Protein AF-A0A5R2MY35-F1 (afdb_monomer_lite)

Radius of gyration: 21.44 Å; chains: 1; bounding box: 40×35×58 Å

Structure (mmCIF, N/CA/C/O backbone):
data_AF-A0A5R2MY35-F1
#
_entry.id   AF-A0A5R2MY35-F1
#
loop_
_atom_site.group_PDB
_atom_site.id
_atom_site.type_symbol
_atom_site.label_atom_id
_atom_site.label_alt_id
_atom_site.label_comp_id
_atom_site.label_asym_id
_atom_site.label_entity_id
_atom_site.label_seq_id
_atom_site.pdbx_PDB_ins_code
_atom_site.Cartn_x
_atom_site.Cartn_y
_atom_site.Cartn_z
_atom_site.occupancy
_atom_site.B_iso_or_equiv
_atom_site.auth_seq_id
_atom_site.auth_comp_id
_atom_site.auth_asym_id
_atom_site.auth_atom_id
_atom_site.pdbx_PDB_model_num
ATOM 1 N N . GLY A 1 1 ? -11.111 -15.091 -12.722 1.00 49.72 1 GLY A N 1
ATOM 2 C CA . GLY A 1 1 ? -10.184 -13.955 -12.588 1.00 49.72 1 GLY A CA 1
ATOM 3 C C . GLY A 1 1 ? -9.238 -13.992 -13.760 1.00 49.72 1 GLY A C 1
ATOM 4 O O . GLY A 1 1 ? -8.832 -15.084 -14.135 1.00 49.72 1 GLY A O 1
ATOM 5 N N . VAL A 1 2 ? -8.955 -12.852 -14.388 1.00 60.09 2 VAL A N 1
ATOM 6 C CA . VAL A 1 2 ? -7.905 -12.784 -15.415 1.00 60.09 2 VAL A CA 1
ATOM 7 C C . VAL A 1 2 ? -6.575 -13.160 -14.745 1.00 60.09 2 VAL A C 1
ATOM 9 O O . VAL A 1 2 ? -6.323 -12.655 -13.651 1.00 60.09 2 VAL A O 1
ATOM 12 N N . PRO A 1 3 ? -5.756 -14.049 -15.334 1.00 77.25 3 PRO A N 1
ATOM 13 C CA . PRO A 1 3 ? -4.467 -14.426 -14.762 1.00 77.25 3 PRO A CA 1
ATOM 14 C C . PRO A 1 3 ? -3.589 -13.197 -14.496 1.00 77.25 3 PRO A C 1
ATOM 16 O O . PRO A 1 3 ? -3.402 -12.363 -15.378 1.00 77.25 3 PRO A O 1
ATOM 19 N N . GLU A 1 4 ? -3.019 -13.086 -13.300 1.00 71.88 4 GLU A N 1
ATOM 20 C CA . GLU A 1 4 ? -2.189 -11.938 -12.890 1.00 71.88 4 GLU A CA 1
ATOM 21 C C . GLU A 1 4 ? -0.956 -11.773 -13.791 1.00 71.88 4 GLU A C 1
ATOM 23 O O . GLU A 1 4 ? -0.566 -10.661 -14.148 1.00 71.88 4 GLU A O 1
ATOM 28 N N . LEU A 1 5 ? -0.418 -12.901 -14.267 1.00 73.62 5 LEU A N 1
ATOM 29 C CA . LEU A 1 5 ? 0.660 -12.951 -15.251 1.00 73.62 5 LEU A CA 1
ATOM 30 C C . LEU A 1 5 ? 0.293 -12.237 -16.558 1.00 73.62 5 LEU A C 1
ATOM 32 O O . LEU A 1 5 ? 1.146 -11.571 -17.134 1.00 73.62 5 LEU A O 1
ATOM 36 N N . LEU A 1 6 ? -0.967 -12.315 -17.005 1.00 79.69 6 LEU A N 1
ATOM 37 C CA . LEU A 1 6 ? -1.426 -11.619 -18.212 1.00 79.69 6 LEU A CA 1
ATOM 38 C C . LEU A 1 6 ? -1.443 -10.100 -18.024 1.00 79.69 6 LEU A C 1
ATOM 40 O O . LEU A 1 6 ? -1.147 -9.375 -18.968 1.00 79.69 6 LEU A O 1
ATOM 44 N N . ILE A 1 7 ? -1.750 -9.615 -16.818 1.00 80.94 7 ILE A N 1
ATOM 45 C CA . ILE A 1 7 ? -1.751 -8.178 -16.506 1.00 80.94 7 ILE A CA 1
ATOM 46 C C . ILE A 1 7 ? -0.317 -7.639 -16.490 1.00 80.94 7 ILE A C 1
ATOM 48 O O . ILE A 1 7 ? -0.059 -6.598 -17.096 1.00 80.94 7 ILE A O 1
ATOM 52 N N . ILE A 1 8 ? 0.622 -8.368 -15.871 1.00 81.44 8 ILE A N 1
ATOM 53 C CA . ILE A 1 8 ? 2.058 -8.031 -15.913 1.00 81.44 8 ILE A CA 1
ATOM 54 C C . ILE A 1 8 ? 2.536 -7.988 -17.363 1.00 81.44 8 ILE A C 1
ATOM 56 O O . ILE A 1 8 ? 3.191 -7.029 -17.764 1.00 81.44 8 ILE A O 1
ATOM 60 N N . TYR A 1 9 ? 2.176 -9.000 -18.155 1.00 80.25 9 TYR A N 1
ATOM 61 C CA . TYR A 1 9 ? 2.589 -9.108 -19.551 1.00 80.25 9 TYR A CA 1
ATOM 62 C C . TYR A 1 9 ? 2.037 -7.957 -20.396 1.00 80.25 9 TYR A C 1
ATOM 64 O O . TYR A 1 9 ? 2.786 -7.316 -21.127 1.00 80.25 9 TYR A O 1
ATOM 72 N N . LEU A 1 10 ? 0.745 -7.642 -20.260 1.00 85.06 10 LEU A N 1
ATOM 73 C CA . LEU A 1 10 ? 0.109 -6.542 -20.985 1.00 85.06 10 LEU A CA 1
ATOM 74 C C . LEU A 1 10 ? 0.722 -5.190 -20.633 1.00 85.06 10 LEU A C 1
ATOM 76 O O . LEU A 1 10 ? 1.016 -4.418 -21.546 1.00 85.06 10 LEU A O 1
ATOM 80 N N . LEU A 1 11 ? 0.928 -4.911 -19.342 1.00 82.81 11 LEU A N 1
ATOM 81 C CA . LEU A 1 11 ? 1.558 -3.667 -18.906 1.00 82.81 11 LEU A CA 1
ATOM 82 C C . LEU A 1 11 ? 2.991 -3.568 -19.420 1.00 82.81 11 LEU A C 1
ATOM 84 O O . LEU A 1 11 ? 3.338 -2.543 -19.994 1.00 82.81 11 LEU A O 1
ATOM 88 N N . PHE A 1 12 ? 3.786 -4.631 -19.278 1.00 81.25 12 PHE A N 1
ATOM 89 C CA . PHE A 1 12 ? 5.179 -4.652 -19.713 1.00 81.25 12 PHE A CA 1
ATOM 90 C C . PHE A 1 12 ? 5.319 -4.465 -21.228 1.00 81.25 12 PHE A C 1
ATOM 92 O O . PHE A 1 12 ? 6.006 -3.549 -21.674 1.00 81.25 12 PHE A O 1
ATOM 99 N N . PHE A 1 13 ? 4.643 -5.286 -22.035 1.00 82.75 13 PHE A N 1
ATOM 100 C CA . PHE A 1 13 ? 4.776 -5.217 -23.492 1.00 82.75 13 PHE A CA 1
ATOM 101 C C . PHE A 1 13 ? 4.165 -3.937 -24.074 1.00 82.75 13 PHE A C 1
ATOM 103 O O . PHE A 1 13 ? 4.780 -3.326 -24.947 1.00 82.75 13 PHE A O 1
ATOM 110 N N . SER A 1 14 ? 3.022 -3.470 -23.552 1.00 85.69 14 SER A N 1
ATOM 111 C CA . SER A 1 14 ? 2.413 -2.216 -24.027 1.00 85.69 14 SER A CA 1
ATOM 112 C C . SER A 1 14 ? 3.262 -0.995 -23.679 1.00 85.69 14 SER A C 1
ATOM 114 O O . SER A 1 14 ? 3.392 -0.080 -24.494 1.00 85.69 14 SER A O 1
ATOM 116 N N . SER A 1 15 ? 3.851 -0.953 -22.479 1.00 83.00 15 SER A N 1
ATOM 117 C CA . SER A 1 15 ? 4.643 0.199 -22.046 1.00 83.00 15 SER A CA 1
ATOM 118 C C . SER A 1 15 ? 6.008 0.245 -22.735 1.00 83.00 15 SER A C 1
ATOM 120 O O . SER A 1 15 ? 6.443 1.321 -23.141 1.00 83.00 15 SER A O 1
ATOM 122 N N . VAL A 1 16 ? 6.661 -0.911 -22.922 1.00 82.19 16 VAL A N 1
ATOM 123 C CA . VAL A 1 16 ? 7.920 -1.028 -23.678 1.00 82.19 16 VAL A CA 1
ATOM 124 C C . VAL A 1 16 ? 7.720 -0.578 -25.120 1.00 82.19 16 VAL A C 1
ATOM 126 O O . VAL A 1 16 ? 8.489 0.251 -25.596 1.00 82.19 16 VAL A O 1
ATOM 129 N N . GLU A 1 17 ? 6.661 -1.020 -25.801 1.00 83.62 17 GLU A N 1
ATOM 130 C CA . GLU A 1 17 ? 6.405 -0.591 -27.179 1.00 83.62 17 GLU A CA 1
ATOM 131 C C . GLU A 1 17 ? 6.116 0.918 -27.279 1.00 83.62 17 GLU A C 1
ATOM 133 O O . GLU A 1 17 ? 6.631 1.597 -28.172 1.00 83.62 17 GLU A O 1
ATOM 138 N N . PHE A 1 18 ? 5.331 1.465 -26.345 1.00 84.19 18 PHE A N 1
ATOM 139 C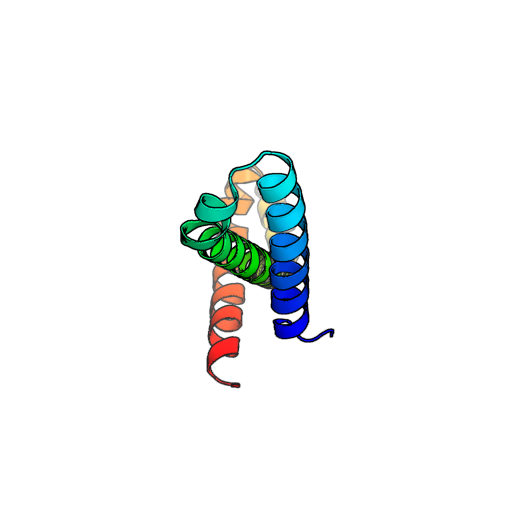 CA . PHE A 1 18 ? 5.027 2.894 -26.301 1.00 84.19 18 PHE A CA 1
ATOM 140 C C . PHE A 1 18 ? 6.282 3.744 -26.074 1.00 84.19 18 PHE A C 1
ATOM 142 O O . PHE A 1 18 ? 6.534 4.692 -26.820 1.00 84.19 18 PHE A O 1
ATOM 149 N N . VAL A 1 19 ? 7.097 3.398 -25.075 1.00 80.88 19 VAL A N 1
ATOM 150 C CA . VAL A 1 19 ? 8.301 4.169 -24.753 1.00 80.88 19 VAL A CA 1
ATOM 151 C C . VAL A 1 19 ? 9.370 4.006 -25.811 1.00 80.88 19 VAL A C 1
ATOM 153 O O . VAL A 1 19 ? 9.976 5.011 -26.168 1.00 80.88 19 VAL A O 1
ATOM 156 N N . THR A 1 20 ? 9.547 2.820 -26.393 1.00 80.94 20 THR A N 1
ATOM 157 C CA . THR A 1 20 ? 10.450 2.658 -27.534 1.00 80.94 20 THR A CA 1
ATOM 158 C C . THR A 1 20 ? 10.027 3.566 -28.684 1.00 80.94 20 THR A C 1
ATOM 160 O O . THR A 1 20 ? 10.868 4.314 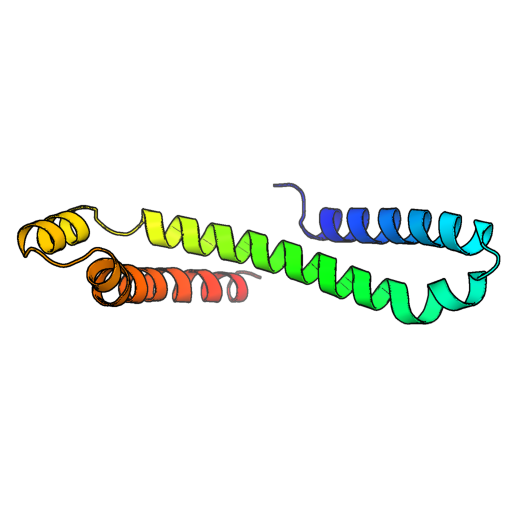-29.164 1.00 80.94 20 THR A O 1
ATOM 163 N N . LYS A 1 21 ? 8.736 3.624 -29.055 1.00 84.06 21 LYS A N 1
ATOM 164 C CA . LYS A 1 21 ? 8.244 4.535 -30.113 1.00 84.06 21 LYS A CA 1
ATOM 165 C C . LYS A 1 21 ? 8.522 6.008 -29.810 1.00 84.06 21 LYS A C 1
ATOM 167 O O . LYS A 1 21 ? 8.970 6.742 -30.691 1.00 84.06 21 LYS A O 1
ATOM 172 N N . VAL A 1 22 ? 8.275 6.439 -28.574 1.00 83.62 22 VAL A N 1
ATOM 173 C CA . VAL A 1 22 ? 8.527 7.820 -28.135 1.00 83.62 22 VAL A CA 1
ATOM 174 C C . VAL A 1 22 ? 10.026 8.123 -28.166 1.00 83.62 22 VAL A C 1
ATOM 176 O O . VAL A 1 22 ? 10.456 9.092 -28.782 1.00 83.62 22 VAL A O 1
ATOM 179 N N . VAL A 1 23 ? 10.848 7.271 -27.562 1.00 81.06 23 VAL A N 1
ATOM 180 C CA . VAL A 1 23 ? 12.297 7.465 -27.440 1.00 81.06 23 VAL A CA 1
ATOM 181 C C . VAL A 1 23 ? 12.994 7.409 -28.802 1.00 81.06 23 VAL A C 1
ATOM 183 O O . VAL A 1 23 ? 13.896 8.209 -29.055 1.00 81.06 23 VAL A O 1
ATOM 186 N N . THR A 1 24 ? 12.552 6.534 -29.712 1.00 79.62 24 THR A N 1
ATOM 187 C CA . THR A 1 24 ? 13.043 6.515 -31.097 1.00 79.62 24 THR A CA 1
ATOM 188 C C . THR A 1 24 ? 12.624 7.762 -31.866 1.00 79.62 24 THR A C 1
ATOM 190 O O . THR A 1 24 ? 13.427 8.280 -32.636 1.00 79.62 24 THR A O 1
ATOM 193 N N . ALA A 1 25 ? 11.419 8.295 -31.626 1.00 83.88 25 ALA A N 1
ATOM 194 C CA . ALA A 1 25 ? 10.979 9.551 -32.237 1.00 83.88 25 ALA A CA 1
ATOM 195 C C . ALA A 1 25 ? 11.818 10.760 -31.776 1.00 83.88 25 ALA A C 1
ATOM 197 O O . ALA A 1 25 ? 12.008 11.698 -32.545 1.00 83.88 25 ALA A O 1
ATOM 198 N N . PHE A 1 26 ? 12.369 10.715 -30.559 1.00 82.69 26 PHE A N 1
ATOM 199 C CA . PHE A 1 26 ? 13.286 11.730 -30.024 1.00 82.69 26 PHE A CA 1
ATOM 200 C C . PHE A 1 26 ? 14.780 11.425 -30.261 1.00 82.69 26 PHE A C 1
ATOM 202 O O . PHE A 1 26 ? 15.628 12.196 -29.823 1.00 82.69 26 PHE A O 1
ATOM 209 N N . GLY A 1 27 ? 15.127 10.334 -30.957 1.00 79.94 27 GLY A N 1
ATOM 210 C CA . GLY A 1 27 ? 16.513 10.004 -31.325 1.00 79.94 27 GLY A CA 1
ATOM 211 C C . GLY A 1 27 ? 17.371 9.354 -30.227 1.00 79.94 27 GLY A C 1
ATOM 212 O O . GLY A 1 27 ? 18.576 9.210 -30.408 1.00 79.94 27 GLY A O 1
ATOM 213 N N . TYR A 1 28 ? 16.781 8.917 -29.109 1.00 71.44 28 TYR A N 1
ATOM 214 C CA . TYR A 1 28 ? 17.498 8.366 -27.943 1.00 71.44 28 TYR A CA 1
ATOM 215 C C . TYR A 1 28 ? 17.375 6.836 -27.807 1.00 71.44 28 TYR A C 1
ATOM 217 O O . TYR A 1 28 ? 17.349 6.306 -26.695 1.00 71.44 28 TYR A O 1
ATOM 225 N N . ALA A 1 29 ? 17.306 6.106 -28.926 1.00 66.62 29 ALA A N 1
ATOM 226 C CA . ALA A 1 29 ? 16.998 4.668 -28.973 1.00 66.62 29 ALA A CA 1
ATOM 227 C C . ALA A 1 29 ? 17.817 3.794 -27.993 1.00 66.62 29 ALA A C 1
ATOM 229 O O . ALA A 1 29 ? 17.264 2.889 -27.379 1.00 66.62 29 ALA A O 1
ATOM 230 N N . GLY A 1 30 ? 19.101 4.103 -27.774 1.00 64.62 30 GLY A N 1
ATOM 231 C CA . GLY A 1 30 ? 19.978 3.323 -26.886 1.00 64.62 30 GLY A CA 1
ATOM 232 C C . GLY A 1 30 ? 19.707 3.466 -25.380 1.00 64.62 30 GLY A C 1
ATOM 233 O O . GLY A 1 30 ? 20.194 2.656 -24.597 1.00 64.62 30 GLY A O 1
ATOM 234 N N . VAL A 1 31 ? 18.937 4.471 -24.944 1.00 64.75 31 VAL A N 1
ATOM 235 C CA . VAL A 1 31 ? 18.635 4.704 -23.514 1.00 64.75 31 VAL A CA 1
ATOM 236 C C . VAL A 1 31 ? 17.413 3.899 -23.050 1.00 64.75 31 VAL A C 1
ATOM 238 O O . VAL A 1 31 ? 17.299 3.573 -21.869 1.00 64.75 31 VAL A O 1
ATOM 241 N N . ALA A 1 32 ? 16.514 3.530 -23.969 1.00 66.00 32 ALA A N 1
ATOM 242 C CA . ALA A 1 32 ? 15.312 2.763 -23.637 1.00 66.00 32 ALA A CA 1
ATOM 243 C C . ALA A 1 32 ? 15.620 1.326 -23.175 1.00 66.00 32 ALA A C 1
ATOM 245 O O . ALA A 1 32 ? 14.865 0.768 -22.384 1.00 66.00 32 ALA A O 1
ATOM 246 N N . GLU A 1 33 ? 16.726 0.726 -23.623 1.00 65.69 33 GLU A N 1
ATOM 247 C CA . GLU A 1 33 ? 16.976 -0.708 -23.418 1.00 65.69 33 GLU A CA 1
ATOM 248 C C . GLU A 1 33 ? 17.555 -1.069 -22.041 1.00 65.69 33 GLU A C 1
ATOM 250 O O . GLU A 1 33 ? 17.332 -2.178 -21.561 1.00 65.69 33 GLU A O 1
ATOM 255 N N . SER A 1 34 ? 18.270 -0.163 -21.365 1.00 67.75 34 SER A N 1
ATOM 256 C CA . SER A 1 34 ? 19.080 -0.537 -20.191 1.00 67.75 34 SER A CA 1
ATOM 257 C C . SER A 1 34 ? 18.386 -0.368 -18.833 1.00 67.75 34 SER A C 1
ATOM 259 O O . SER A 1 34 ? 18.665 -1.136 -17.915 1.00 67.75 34 SER A O 1
ATOM 261 N N . GLY A 1 35 ? 17.474 0.602 -18.678 1.00 72.19 35 GLY A N 1
ATOM 262 C CA . GLY A 1 35 ? 16.841 0.907 -17.380 1.00 72.19 35 GLY A CA 1
ATOM 263 C C . GLY A 1 35 ? 15.312 0.852 -17.358 1.00 72.19 35 GLY A C 1
ATOM 264 O O . GLY A 1 35 ? 14.713 0.597 -16.313 1.00 72.19 35 GLY A O 1
ATOM 265 N N . TYR A 1 36 ? 14.661 1.060 -18.504 1.00 77.81 36 TYR A N 1
ATOM 266 C CA . TYR A 1 36 ? 13.208 1.222 -18.562 1.00 77.81 36 TYR A CA 1
ATOM 267 C C . TYR A 1 36 ? 12.451 -0.070 -18.223 1.00 77.81 36 TYR A C 1
ATOM 269 O O . TYR A 1 36 ? 11.503 -0.047 -17.436 1.00 7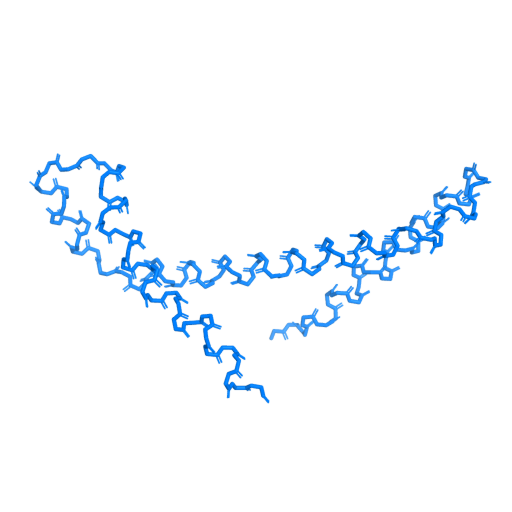7.81 36 TYR A O 1
ATOM 277 N N . ALA A 1 37 ? 12.914 -1.209 -18.749 1.00 77.12 37 ALA A N 1
ATOM 278 C CA . ALA A 1 37 ? 12.305 -2.514 -18.495 1.00 77.12 37 ALA A CA 1
ATOM 279 C C . ALA A 1 37 ? 12.284 -2.868 -16.997 1.00 77.12 37 ALA A C 1
ATOM 281 O O . ALA A 1 37 ? 11.280 -3.370 -16.494 1.00 77.12 37 ALA A O 1
ATOM 282 N N . PHE A 1 38 ? 13.359 -2.550 -16.267 1.00 80.94 38 PHE A N 1
ATOM 283 C CA . PHE A 1 38 ? 13.445 -2.786 -14.825 1.00 80.94 38 PHE A CA 1
ATOM 284 C C . PHE A 1 38 ? 12.442 -1.928 -14.044 1.00 80.94 38 PHE A C 1
ATOM 286 O O . PHE A 1 38 ? 11.711 -2.446 -13.202 1.00 80.94 38 PHE A O 1
ATOM 293 N N . VAL A 1 39 ? 12.352 -0.630 -14.352 1.00 82.12 39 VAL A N 1
ATOM 294 C CA . VAL A 1 39 ? 11.421 0.287 -13.673 1.00 82.12 39 VAL A CA 1
ATOM 295 C C . VAL A 1 39 ? 9.968 -0.131 -13.903 1.00 82.12 39 VAL A C 1
ATOM 297 O O . VAL A 1 39 ? 9.183 -0.171 -12.957 1.00 82.12 39 VAL A O 1
ATOM 300 N N . ILE A 1 40 ? 9.611 -0.506 -15.133 1.00 82.25 40 ILE A N 1
ATOM 301 C CA . ILE A 1 40 ? 8.269 -1.006 -15.451 1.00 82.25 40 ILE A CA 1
ATOM 302 C C . ILE A 1 40 ? 7.967 -2.313 -14.729 1.00 82.25 40 ILE A C 1
ATOM 304 O O . ILE A 1 40 ? 6.875 -2.452 -14.183 1.00 82.25 40 ILE A O 1
ATOM 308 N N . ALA A 1 41 ? 8.918 -3.247 -14.680 1.00 79.81 41 ALA A N 1
ATOM 309 C CA . ALA A 1 41 ? 8.738 -4.494 -13.946 1.00 79.81 41 ALA A CA 1
ATOM 310 C C . ALA A 1 41 ? 8.475 -4.231 -12.453 1.00 79.81 41 ALA A C 1
ATOM 312 O O . ALA A 1 41 ? 7.527 -4.779 -11.892 1.00 79.81 41 ALA A O 1
ATOM 313 N N . VAL A 1 42 ? 9.246 -3.336 -11.827 1.00 86.31 42 VAL A N 1
ATOM 314 C CA . VAL A 1 42 ? 9.052 -2.943 -10.421 1.00 86.31 42 VAL A CA 1
ATOM 315 C C . VAL A 1 42 ? 7.679 -2.302 -10.203 1.00 86.31 42 VAL A C 1
ATOM 317 O O . VAL A 1 42 ? 6.984 -2.660 -9.253 1.00 86.31 42 VAL A O 1
ATOM 320 N N . ILE A 1 43 ? 7.252 -1.395 -11.086 1.00 84.69 43 ILE A N 1
ATOM 321 C CA . ILE A 1 43 ? 5.942 -0.736 -10.985 1.00 84.69 43 ILE A CA 1
ATOM 322 C C . ILE A 1 43 ? 4.801 -1.742 -11.174 1.00 84.69 43 ILE A C 1
ATOM 324 O O . ILE A 1 43 ? 3.854 -1.732 -10.391 1.00 84.69 43 ILE A O 1
ATOM 328 N N . ALA A 1 44 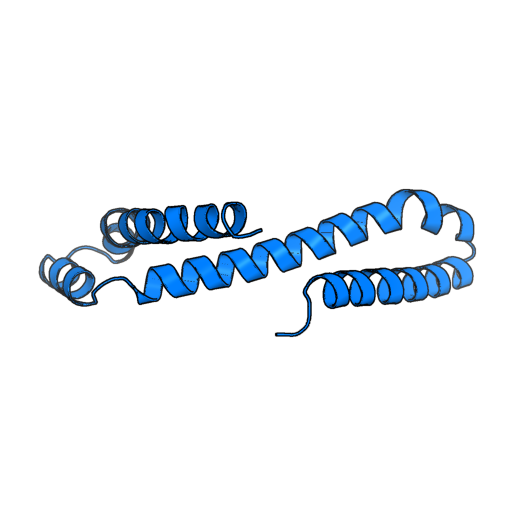? 4.886 -2.621 -12.174 1.00 82.19 44 ALA A N 1
ATOM 329 C CA . ALA A 1 44 ? 3.856 -3.618 -12.458 1.00 82.19 44 ALA A CA 1
ATOM 330 C C . ALA A 1 44 ? 3.683 -4.595 -11.286 1.00 82.19 44 ALA A C 1
ATOM 332 O O . ALA A 1 44 ? 2.563 -4.817 -10.823 1.00 82.19 44 ALA A O 1
ATOM 333 N N . ILE A 1 45 ? 4.792 -5.118 -10.755 1.00 81.31 45 ILE A N 1
ATOM 334 C CA . ILE A 1 45 ? 4.783 -6.010 -9.589 1.00 81.31 45 ILE A CA 1
ATOM 335 C C . ILE A 1 45 ? 4.256 -5.269 -8.354 1.00 81.31 45 ILE A C 1
ATOM 337 O O . ILE A 1 45 ? 3.391 -5.787 -7.648 1.00 81.31 45 ILE A O 1
ATOM 341 N N . GLY A 1 46 ? 4.724 -4.041 -8.110 1.00 85.75 46 GLY A N 1
ATOM 342 C CA . GLY A 1 46 ? 4.279 -3.224 -6.982 1.00 85.75 46 GLY A CA 1
ATOM 343 C C . GLY A 1 46 ? 2.782 -2.914 -7.025 1.00 85.75 46 GLY A C 1
ATOM 344 O O . GLY A 1 46 ? 2.102 -3.027 -6.006 1.00 85.75 46 GLY A O 1
ATOM 345 N N . ALA A 1 47 ? 2.244 -2.588 -8.201 1.00 82.88 47 ALA A N 1
ATOM 346 C CA . ALA A 1 47 ? 0.823 -2.308 -8.386 1.00 82.88 47 ALA A CA 1
ATOM 347 C C . ALA A 1 47 ? -0.048 -3.542 -8.112 1.00 82.88 47 ALA A C 1
ATOM 349 O O . ALA A 1 47 ? -1.054 -3.439 -7.411 1.00 82.88 47 ALA A O 1
ATOM 350 N N . ILE A 1 48 ? 0.355 -4.713 -8.607 1.00 79.81 48 ILE A N 1
ATOM 351 C CA . ILE A 1 48 ? -0.388 -5.965 -8.403 1.00 79.81 48 ILE A CA 1
ATOM 352 C C . ILE A 1 48 ? -0.310 -6.406 -6.946 1.00 79.81 48 ILE A C 1
ATOM 354 O O . ILE A 1 48 ? -1.340 -6.677 -6.329 1.00 79.81 48 ILE A O 1
ATOM 358 N N . SER A 1 49 ? 0.888 -6.390 -6.359 1.00 79.06 49 SER A N 1
ATOM 359 C CA . SER A 1 49 ? 1.075 -6.693 -4.941 1.00 79.06 49 SER A CA 1
ATOM 360 C C . SER A 1 49 ? 0.284 -5.731 -4.049 1.00 79.06 49 SER A C 1
ATOM 362 O O . SER A 1 49 ? -0.277 -6.149 -3.035 1.00 79.06 49 SER A O 1
ATOM 364 N N . GLY A 1 50 ? 0.214 -4.448 -4.414 1.00 81.38 50 GLY A N 1
ATOM 365 C CA . GLY A 1 50 ? -0.568 -3.434 -3.708 1.00 81.38 50 GLY A CA 1
ATOM 366 C C . GLY A 1 50 ? -2.076 -3.651 -3.832 1.00 81.38 50 GLY A C 1
ATOM 367 O O . GLY A 1 50 ? -2.789 -3.570 -2.830 1.00 81.38 50 GLY A O 1
ATOM 368 N N . ALA A 1 51 ? -2.567 -3.984 -5.028 1.00 81.38 51 ALA A N 1
ATOM 369 C CA . ALA A 1 51 ? -3.973 -4.307 -5.262 1.00 81.38 51 ALA A CA 1
ATOM 370 C C . ALA A 1 51 ? -4.398 -5.557 -4.477 1.00 81.38 51 ALA A C 1
ATOM 372 O O . ALA A 1 51 ? -5.404 -5.527 -3.769 1.00 81.38 51 ALA A O 1
ATOM 373 N N . TYR A 1 52 ? -3.581 -6.613 -4.511 1.00 73.06 52 TYR A N 1
ATOM 374 C CA . TYR A 1 52 ? -3.813 -7.827 -3.731 1.00 73.06 52 TYR A CA 1
ATOM 375 C C . TYR A 1 52 ? -3.820 -7.538 -2.225 1.00 73.06 52 TYR A C 1
ATOM 377 O O . TYR A 1 52 ? -4.753 -7.908 -1.513 1.00 73.06 52 TYR A O 1
ATOM 385 N N . SER A 1 53 ? -2.821 -6.796 -1.738 1.00 74.81 53 SER A N 1
ATOM 386 C CA . SER A 1 53 ? -2.750 -6.393 -0.327 1.00 74.81 53 SER A CA 1
ATOM 387 C C . SER A 1 53 ? -3.968 -5.570 0.093 1.00 74.81 53 SER A C 1
ATOM 389 O O . SER A 1 53 ? -4.479 -5.744 1.197 1.00 74.81 53 SER A O 1
ATOM 391 N N . THR A 1 54 ? -4.471 -4.704 -0.789 1.00 81.19 54 THR A N 1
ATOM 392 C CA . THR A 1 54 ? -5.672 -3.897 -0.536 1.00 81.19 54 THR A CA 1
ATOM 393 C C . THR A 1 54 ? -6.912 -4.772 -0.400 1.00 81.19 54 THR A C 1
ATOM 395 O O . THR A 1 54 ? -7.691 -4.572 0.526 1.00 81.19 54 THR A O 1
ATOM 398 N N . GLU A 1 55 ? -7.078 -5.776 -1.258 1.00 77.00 55 GLU A N 1
ATOM 399 C CA . GLU A 1 55 ? -8.186 -6.731 -1.171 1.00 77.00 55 GLU A CA 1
ATOM 400 C C . GLU A 1 55 ? -8.131 -7.570 0.114 1.00 77.00 55 GLU A C 1
ATOM 402 O O . GLU A 1 55 ? -9.157 -7.759 0.770 1.00 77.00 55 GLU A O 1
ATOM 407 N N . VAL A 1 56 ? -6.934 -7.989 0.540 1.00 75.62 56 VAL A N 1
ATOM 408 C CA . VAL A 1 56 ? -6.733 -8.688 1.820 1.00 75.62 56 VAL A CA 1
ATOM 409 C C . VAL A 1 56 ? -7.090 -7.787 3.003 1.00 75.62 56 VAL A C 1
ATOM 411 O O . VAL A 1 56 ? -7.823 -8.206 3.898 1.00 75.62 56 VAL A O 1
ATOM 414 N N . VAL A 1 57 ? -6.624 -6.534 3.008 1.00 77.62 57 VAL A N 1
ATOM 415 C CA . VAL A 1 57 ? -6.949 -5.557 4.061 1.00 77.62 57 VAL A CA 1
ATOM 416 C C . VAL A 1 57 ? -8.446 -5.246 4.077 1.00 77.62 57 VAL A C 1
ATOM 418 O O . VAL A 1 57 ? -9.053 -5.193 5.146 1.00 77.62 57 VAL A O 1
ATOM 421 N N . ARG A 1 58 ? -9.071 -5.094 2.906 1.00 79.62 58 ARG A N 1
ATOM 422 C CA . ARG A 1 58 ? -10.513 -4.861 2.758 1.00 79.62 58 ARG A CA 1
ATOM 423 C C . ARG A 1 58 ? -11.325 -6.046 3.285 1.00 79.62 58 ARG A C 1
ATOM 425 O O . ARG A 1 58 ? -12.295 -5.837 4.011 1.00 79.62 58 ARG A O 1
ATOM 432 N N . GLY A 1 59 ? -10.911 -7.275 2.973 1.00 77.25 59 GLY A N 1
ATOM 433 C CA . GLY A 1 59 ? -11.505 -8.498 3.518 1.00 77.25 59 GLY A CA 1
ATOM 434 C C . GLY A 1 59 ? -11.344 -8.600 5.037 1.00 77.25 59 GLY A C 1
ATOM 435 O O . GLY A 1 59 ? -12.309 -8.887 5.743 1.00 77.25 59 GLY A O 1
ATOM 436 N N . ALA A 1 60 ? -10.158 -8.279 5.557 1.00 77.88 60 ALA A N 1
ATOM 437 C CA . ALA A 1 60 ? -9.876 -8.293 6.991 1.00 77.88 60 ALA A CA 1
ATOM 438 C C . ALA A 1 60 ? -10.667 -7.2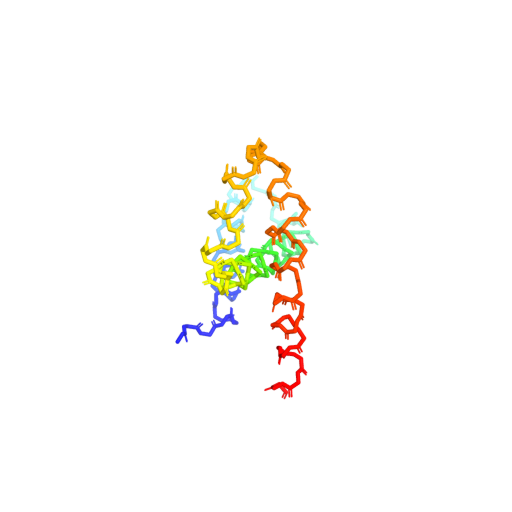29 7.767 1.00 77.88 60 ALA A C 1
ATOM 440 O O . ALA A 1 60 ? -11.137 -7.508 8.866 1.00 77.88 60 ALA A O 1
ATOM 441 N N . LEU A 1 61 ? -10.860 -6.032 7.200 1.00 79.62 61 LEU A N 1
ATOM 442 C CA . LEU A 1 61 ? -11.724 -4.996 7.776 1.00 79.62 61 LEU A CA 1
ATOM 443 C C . LEU A 1 61 ? -13.188 -5.438 7.824 1.00 79.62 61 LEU A C 1
ATOM 445 O O . LEU A 1 61 ? -13.850 -5.234 8.839 1.00 79.62 61 LEU A O 1
ATOM 449 N N . GLY A 1 62 ? -13.683 -6.064 6.753 1.00 78.75 62 GLY A N 1
ATOM 450 C CA . GLY A 1 62 ? -15.055 -6.575 6.685 1.00 78.75 62 GLY A CA 1
ATOM 451 C C . GLY A 1 62 ? -15.336 -7.751 7.626 1.00 78.75 62 GLY A C 1
ATOM 452 O O . GLY A 1 62 ? -16.489 -7.997 7.964 1.00 78.75 62 GLY A O 1
ATOM 453 N N . ALA A 1 63 ? -14.298 -8.458 8.078 1.00 78.31 63 ALA A N 1
ATOM 454 C CA . ALA A 1 63 ? -14.416 -9.562 9.027 1.00 78.31 63 ALA A CA 1
ATOM 455 C C . ALA A 1 63 ? -14.549 -9.108 10.496 1.00 78.31 63 ALA A C 1
ATOM 457 O O . ALA A 1 63 ? -14.831 -9.934 11.365 1.00 78.31 63 ALA A O 1
ATOM 458 N N . ILE A 1 64 ? -14.342 -7.820 10.800 1.00 80.56 64 ILE A N 1
ATOM 459 C CA . ILE A 1 64 ? -14.419 -7.301 12.172 1.00 80.56 64 ILE A CA 1
ATOM 460 C C . ILE A 1 64 ? -15.891 -7.115 12.579 1.00 80.56 64 ILE A C 1
ATOM 462 O O . ILE A 1 64 ? -16.621 -6.384 11.908 1.00 80.56 64 ILE A O 1
ATOM 466 N N . PRO A 1 65 ? -16.344 -7.698 13.707 1.00 81.75 65 PRO A N 1
ATOM 467 C CA . PRO A 1 65 ? -17.703 -7.489 14.199 1.00 81.75 65 PRO A CA 1
ATOM 468 C C . PRO A 1 65 ? -17.979 -6.016 14.539 1.00 81.75 65 PRO A C 1
ATOM 470 O O . PRO A 1 65 ? -17.282 -5.417 15.364 1.00 81.75 65 PRO A O 1
ATOM 473 N N . ASN A 1 66 ? -19.054 -5.449 13.980 1.00 79.62 66 ASN A N 1
ATOM 474 C CA . ASN A 1 66 ? -19.458 -4.051 14.212 1.00 79.62 66 ASN A CA 1
ATOM 475 C C . ASN A 1 66 ? -19.682 -3.714 15.701 1.00 79.62 66 ASN A C 1
ATOM 477 O O . ASN A 1 66 ? -19.434 -2.583 16.121 1.00 79.62 66 ASN A O 1
ATOM 481 N N . GLY A 1 67 ? -20.049 -4.703 16.527 1.00 82.62 67 GLY A N 1
ATOM 482 C CA . GLY A 1 67 ? -20.260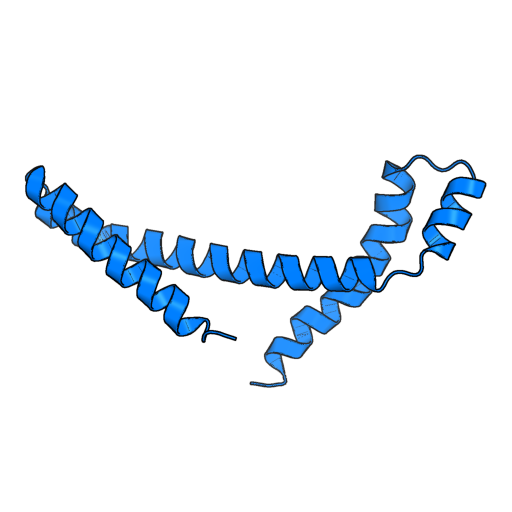 -4.528 17.968 1.00 82.62 67 GLY A CA 1
ATOM 483 C C . GLY A 1 67 ? -19.025 -4.030 18.733 1.00 82.62 67 GLY A C 1
ATOM 484 O O . GLY A 1 67 ? -19.168 -3.302 19.713 1.00 82.62 67 GLY A O 1
ATOM 485 N N . HIS A 1 68 ? -17.802 -4.328 18.272 1.00 80.25 68 HIS A N 1
ATOM 486 C CA . HIS A 1 68 ? -16.584 -3.783 18.891 1.00 80.25 68 HIS A CA 1
ATOM 487 C C . HIS A 1 68 ? -16.434 -2.276 18.659 1.00 80.25 68 HIS A C 1
ATOM 489 O O . HIS A 1 68 ? -15.944 -1.557 19.531 1.00 80.25 68 HIS A O 1
ATOM 495 N N . ILE A 1 69 ? -16.864 -1.794 17.493 1.00 83.19 69 ILE A N 1
ATOM 496 C CA . ILE A 1 69 ? -16.822 -0.374 17.135 1.00 83.19 69 ILE A CA 1
ATOM 497 C C . ILE A 1 69 ? -17.915 0.380 17.899 1.00 83.19 69 ILE A C 1
ATOM 499 O O . ILE A 1 69 ? -17.657 1.460 18.433 1.00 83.19 69 ILE A O 1
ATOM 503 N N . GLU A 1 70 ? -19.111 -0.200 18.004 1.00 83.50 70 GLU A N 1
ATOM 504 C CA . GLU A 1 70 ? -20.236 0.370 18.754 1.00 83.50 70 GLU A CA 1
ATOM 505 C C . GLU A 1 70 ? -19.957 0.441 20.261 1.00 83.50 70 GLU A C 1
ATOM 507 O O . GLU A 1 70 ? -20.161 1.494 20.864 1.00 83.50 70 GLU A O 1
ATOM 512 N N . ALA A 1 71 ? -19.384 -0.610 20.860 1.00 84.69 71 ALA A N 1
ATOM 513 C CA . ALA A 1 71 ? -18.975 -0.603 22.268 1.00 84.69 71 ALA A CA 1
ATOM 514 C C . ALA A 1 71 ? -17.897 0.457 22.553 1.00 84.69 71 ALA A C 1
ATOM 516 O O . ALA A 1 71 ? -17.955 1.173 23.553 1.00 84.69 71 ALA A O 1
ATOM 517 N N . ALA A 1 72 ? -16.926 0.608 21.650 1.00 83.94 72 ALA A N 1
ATOM 518 C CA . ALA A 1 72 ? -15.880 1.616 21.780 1.00 83.94 72 ALA A CA 1
ATOM 519 C C . ALA A 1 72 ? -16.420 3.052 21.659 1.00 83.94 72 ALA A C 1
ATOM 521 O O . ALA A 1 72 ? -15.944 3.952 22.355 1.00 83.94 72 ALA A O 1
ATOM 522 N N . ARG A 1 73 ? -17.435 3.262 20.809 1.00 85.44 73 ARG A N 1
ATOM 523 C CA . ARG A 1 73 ? -18.164 4.535 20.713 1.00 85.44 73 ARG A CA 1
ATOM 524 C C . ARG A 1 73 ? -19.009 4.808 21.958 1.00 85.44 73 ARG A C 1
ATOM 526 O O . ARG A 1 73 ? -19.002 5.941 22.427 1.00 85.44 73 ARG A O 1
ATOM 533 N N . ALA A 1 74 ? -19.667 3.795 22.527 1.00 87.94 74 ALA A N 1
ATOM 534 C CA . ALA A 1 74 ? -20.429 3.924 23.774 1.00 87.94 74 ALA A CA 1
ATOM 535 C C . ALA A 1 74 ? -19.538 4.309 24.971 1.00 87.94 74 ALA A C 1
ATOM 537 O O . ALA A 1 74 ? -19.969 5.035 25.861 1.00 87.94 74 ALA A O 1
ATOM 538 N N . LEU A 1 75 ? -18.268 3.893 24.951 1.00 86.69 75 LEU A N 1
ATOM 539 C CA . LEU A 1 75 ? -17.240 4.296 25.918 1.00 86.69 75 LEU A CA 1
ATOM 540 C C . LEU A 1 75 ? -16.656 5.702 25.664 1.00 86.69 75 LEU A C 1
ATOM 542 O O . LEU A 1 75 ? -15.728 6.113 26.361 1.00 86.69 75 LEU A O 1
ATOM 546 N N . GLY A 1 76 ? -17.149 6.440 24.664 1.00 90.12 76 GLY A N 1
ATOM 547 C CA . GLY A 1 76 ? -16.695 7.799 24.353 1.00 90.12 76 GLY A CA 1
ATOM 548 C C . GLY A 1 76 ? -15.285 7.876 23.757 1.00 90.12 76 GLY A C 1
ATOM 549 O O . GLY A 1 76 ? -14.637 8.922 23.829 1.00 90.12 76 GLY A O 1
ATOM 550 N N . LEU A 1 77 ? -14.763 6.783 23.186 1.00 88.31 77 LEU A N 1
ATOM 551 C CA . LEU A 1 77 ? -13.418 6.783 22.611 1.00 88.31 77 LEU A CA 1
ATOM 552 C C . LEU A 1 77 ? -13.381 7.553 21.276 1.00 88.31 77 LEU A C 1
ATOM 554 O O . LEU A 1 77 ? -14.244 7.354 20.420 1.00 88.31 77 LEU A O 1
ATOM 558 N N . PRO A 1 78 ? -12.350 8.386 21.034 1.00 88.75 78 PRO A N 1
ATOM 559 C CA . PRO A 1 78 ? -12.193 9.079 19.760 1.00 88.75 78 PRO A CA 1
ATOM 560 C C . PRO A 1 78 ? -11.829 8.094 18.641 1.00 88.75 78 PRO A C 1
ATOM 562 O O . PRO A 1 78 ? -11.067 7.148 18.860 1.00 88.75 78 PRO A O 1
ATOM 565 N N . GLY A 1 79 ? -12.313 8.345 17.419 1.00 84.19 79 GLY A N 1
ATOM 566 C CA . GLY A 1 79 ? -12.182 7.430 16.274 1.00 84.19 79 GLY A CA 1
ATOM 567 C C . GLY A 1 79 ? -10.750 6.964 15.980 1.00 84.19 79 GLY A C 1
ATOM 568 O O . GLY A 1 79 ? -10.535 5.785 15.719 1.00 84.19 79 GLY A O 1
ATOM 569 N N . ALA A 1 80 ? -9.749 7.838 16.131 1.00 87.88 80 ALA A N 1
ATOM 570 C CA . ALA A 1 80 ? -8.339 7.472 15.963 1.00 87.88 80 ALA A CA 1
ATOM 571 C C . ALA A 1 80 ? -7.858 6.432 16.996 1.00 87.88 80 ALA A C 1
ATOM 573 O O . ALA A 1 80 ? -7.062 5.549 16.678 1.00 87.88 80 ALA A O 1
ATOM 574 N N . ARG A 1 81 ? -8.368 6.496 18.233 1.00 86.81 81 ARG A N 1
ATOM 575 C CA . ARG A 1 81 ? -8.043 5.535 19.297 1.00 86.81 81 ARG A CA 1
ATOM 576 C C . ARG A 1 81 ? -8.767 4.208 19.089 1.00 86.81 81 ARG A C 1
ATOM 578 O O . ARG A 1 81 ? -8.172 3.164 19.344 1.00 86.81 81 ARG A O 1
ATOM 585 N N . ILE A 1 82 ? -10.004 4.249 18.589 1.00 87.12 82 ILE A N 1
ATOM 586 C CA . ILE A 1 82 ? -10.750 3.052 18.171 1.00 87.12 82 ILE A CA 1
ATOM 587 C C . ILE A 1 82 ? -9.988 2.346 17.044 1.00 87.12 82 ILE A C 1
ATOM 589 O O . ILE A 1 82 ? -9.722 1.149 17.135 1.00 87.12 82 ILE A O 1
ATOM 593 N N . PHE A 1 83 ? -9.554 3.094 16.027 1.00 85.44 83 PHE A N 1
ATOM 594 C CA . PHE A 1 83 ? -8.779 2.530 14.930 1.00 85.44 83 PHE A CA 1
ATOM 595 C C . PHE A 1 83 ? -7.458 1.925 15.420 1.00 85.44 83 PHE A C 1
ATOM 597 O O . PHE A 1 83 ? -7.218 0.743 15.212 1.00 85.44 83 PHE A O 1
ATOM 604 N N . GLY A 1 84 ? -6.634 2.692 16.139 1.00 86.44 84 GLY A N 1
ATOM 605 C CA . GLY A 1 84 ? -5.295 2.247 16.538 1.00 86.44 84 GLY A CA 1
ATOM 606 C C . GLY A 1 84 ? -5.258 1.128 17.586 1.00 86.44 84 GLY A C 1
ATOM 607 O O . GLY A 1 84 ? -4.327 0.329 17.576 1.00 86.44 84 GLY A O 1
ATOM 608 N N . ARG A 1 85 ? -6.238 1.047 18.499 1.00 84.19 85 ARG A N 1
ATOM 609 C CA . ARG A 1 85 ? -6.222 0.059 19.600 1.00 84.19 85 ARG A CA 1
ATOM 610 C C . ARG A 1 85 ? -7.176 -1.115 19.422 1.00 84.19 85 ARG A C 1
ATOM 612 O O . ARG A 1 85 ? -6.990 -2.123 20.095 1.00 84.19 85 ARG A O 1
ATOM 619 N N . ILE A 1 86 ? -8.192 -0.988 18.571 1.00 83.81 86 ILE A N 1
ATOM 620 C CA . ILE A 1 86 ? -9.247 -2.001 18.429 1.00 83.81 86 ILE A CA 1
ATOM 621 C C . ILE A 1 86 ? -9.235 -2.550 17.007 1.00 83.81 86 ILE A C 1
ATOM 623 O O . ILE A 1 86 ? -8.958 -3.730 16.819 1.00 83.81 86 ILE A O 1
ATOM 627 N N . ILE A 1 87 ? -9.458 -1.694 16.008 1.00 85.06 87 ILE A N 1
ATOM 628 C CA . ILE A 1 87 ? -9.622 -2.127 14.611 1.00 85.06 87 ILE A CA 1
ATOM 629 C C . ILE A 1 87 ? -8.292 -2.622 14.030 1.00 85.06 87 ILE A C 1
ATOM 631 O O . ILE A 1 87 ? -8.222 -3.746 13.553 1.00 85.06 87 ILE A O 1
ATOM 635 N N . ALA A 1 88 ? -7.221 -1.831 14.115 1.00 84.75 88 ALA A N 1
ATOM 636 C CA . ALA A 1 88 ? -5.919 -2.151 13.531 1.00 84.75 88 ALA A CA 1
ATOM 637 C C . ALA A 1 88 ? -5.311 -3.481 14.030 1.00 84.75 88 ALA A C 1
ATOM 639 O O . ALA A 1 88 ? -4.954 -4.302 13.186 1.00 84.75 88 ALA A O 1
ATOM 640 N N . PRO A 1 89 ? -5.211 -3.772 15.345 1.00 83.62 89 PRO A N 1
ATOM 641 C CA . PRO A 1 89 ? -4.639 -5.042 15.802 1.00 83.62 89 PRO A CA 1
ATOM 642 C C . PRO A 1 89 ? -5.512 -6.260 15.464 1.00 83.62 89 PRO A C 1
ATOM 644 O O . PRO A 1 89 ? -4.975 -7.339 15.215 1.00 83.62 89 PRO A O 1
ATOM 647 N N . GLN A 1 90 ? -6.842 -6.110 15.429 1.00 83.25 90 GLN A N 1
ATOM 648 C CA . GLN A 1 90 ? -7.756 -7.191 15.038 1.00 83.25 90 GLN A CA 1
ATOM 649 C C . GLN A 1 90 ? -7.687 -7.461 13.534 1.00 83.25 90 GLN A C 1
ATOM 651 O O . GLN A 1 90 ? -7.513 -8.605 13.122 1.00 83.25 90 GLN A O 1
ATOM 656 N N . MET A 1 91 ? -7.723 -6.397 12.729 1.00 83.88 91 MET A N 1
ATOM 657 C CA . MET A 1 91 ? -7.528 -6.445 11.282 1.00 83.88 91 MET A CA 1
ATOM 658 C C . MET A 1 91 ? -6.207 -7.131 10.936 1.00 83.88 91 MET A C 1
ATOM 660 O O . MET A 1 91 ? -6.190 -8.039 10.115 1.00 83.88 91 MET A O 1
ATOM 664 N N . LEU A 1 92 ? -5.106 -6.742 11.590 1.00 80.50 92 LEU A N 1
ATOM 665 C CA . LEU A 1 92 ? -3.790 -7.340 11.359 1.00 80.50 92 LEU A CA 1
ATOM 666 C C . LEU A 1 92 ? -3.779 -8.836 11.692 1.00 80.50 92 LEU A C 1
ATOM 668 O O . LEU A 1 92 ? -3.259 -9.618 10.906 1.00 80.50 92 LEU A O 1
ATOM 672 N N . ARG A 1 93 ? -4.399 -9.269 12.798 1.00 80.12 93 ARG A N 1
ATOM 673 C CA . ARG A 1 93 ? -4.499 -10.703 13.132 1.00 80.12 93 ARG A CA 1
ATOM 674 C C . ARG A 1 93 ? -5.280 -11.519 12.104 1.00 80.12 93 ARG A C 1
ATOM 676 O O . ARG A 1 93 ? -4.989 -12.699 11.964 1.00 80.12 93 ARG A O 1
ATOM 683 N N . ILE A 1 94 ? -6.248 -10.919 11.416 1.00 75.81 94 ILE A N 1
ATOM 684 C CA . ILE A 1 94 ? -7.044 -11.580 10.370 1.00 75.81 94 ILE A CA 1
ATOM 685 C C . ILE A 1 94 ? -6.314 -11.530 9.017 1.00 75.81 94 ILE A C 1
ATOM 687 O O . ILE A 1 94 ? -6.313 -12.507 8.273 1.00 75.81 94 ILE A O 1
ATOM 691 N N . ALA A 1 95 ? -5.639 -10.420 8.713 1.00 74.00 95 ALA A N 1
ATOM 692 C CA . ALA A 1 95 ? -4.886 -10.231 7.475 1.00 74.00 95 ALA A CA 1
ATOM 693 C C . ALA A 1 95 ? -3.602 -11.081 7.415 1.00 74.00 95 ALA A C 1
ATOM 695 O O . ALA A 1 95 ? -3.275 -11.613 6.357 1.00 74.00 95 ALA A O 1
ATOM 696 N N . VAL A 1 96 ? -2.884 -11.247 8.535 1.00 72.50 96 VAL A N 1
ATOM 697 C CA . VAL A 1 96 ? -1.627 -12.022 8.622 1.00 72.50 96 VAL A CA 1
ATOM 698 C C . VAL A 1 96 ? -1.770 -13.478 8.141 1.00 72.50 96 VAL A C 1
ATOM 700 O O . VAL A 1 96 ? -0.971 -13.889 7.298 1.00 72.50 96 VAL A O 1
ATOM 703 N N . PRO A 1 97 ? -2.761 -14.275 8.590 1.00 64.31 97 PRO A N 1
ATOM 704 C CA . PRO A 1 97 ? -2.967 -15.618 8.053 1.00 64.31 97 PRO A CA 1
ATOM 705 C C . PRO A 1 97 ? -3.447 -15.603 6.594 1.00 64.31 97 PRO A C 1
ATOM 707 O O . PRO A 1 97 ? -3.085 -16.506 5.849 1.00 64.31 97 PRO A O 1
ATOM 710 N N . GLY A 1 98 ? -4.172 -14.569 6.145 1.00 60.88 98 GLY A N 1
ATOM 711 C CA . GLY A 1 98 ? -4.543 -14.393 4.732 1.00 60.88 98 GLY A CA 1
ATOM 712 C C . GLY A 1 98 ? -3.336 -14.192 3.806 1.00 60.88 98 GLY A C 1
ATOM 713 O O . GLY A 1 98 ? -3.291 -14.768 2.724 1.00 60.88 98 GLY A O 1
ATOM 714 N N . ILE A 1 99 ? -2.319 -13.454 4.264 1.00 59.62 99 ILE A N 1
ATOM 715 C CA . ILE A 1 99 ? -1.030 -13.305 3.564 1.00 59.62 99 ILE A CA 1
ATOM 716 C C . ILE A 1 99 ? -0.243 -14.625 3.567 1.00 59.62 99 ILE A C 1
ATOM 718 O O . ILE A 1 99 ? 0.414 -14.954 2.584 1.00 59.62 99 ILE A O 1
ATOM 722 N N . ASN A 1 100 ? -0.301 -15.396 4.658 1.00 53.66 100 ASN A N 1
ATOM 723 C CA . ASN A 1 100 ? 0.411 -16.673 4.761 1.00 53.66 100 ASN A CA 1
ATOM 724 C C . ASN A 1 100 ? -0.228 -17.780 3.903 1.00 53.66 100 ASN A C 1
ATOM 726 O O . ASN A 1 100 ? 0.489 -18.589 3.321 1.00 53.66 100 ASN A O 1
ATOM 730 N N . ASN A 1 101 ? -1.559 -17.783 3.768 1.00 53.12 101 ASN A N 1
ATOM 731 C CA . ASN A 1 101 ? -2.290 -18.798 3.008 1.00 53.12 101 ASN A CA 1
ATOM 732 C C . ASN A 1 101 ? -1.906 -18.821 1.514 1.00 53.12 101 ASN A C 1
ATOM 734 O O . ASN A 1 101 ? -1.913 -19.881 0.904 1.00 53.12 101 ASN A O 1
ATOM 738 N N . VAL A 1 102 ? -1.477 -17.688 0.942 1.00 51.34 102 VAL A N 1
ATOM 739 C CA . VAL A 1 102 ? -0.968 -17.606 -0.445 1.00 51.34 102 VAL A CA 1
ATOM 740 C C . VAL A 1 102 ? 0.232 -18.526 -0.693 1.00 51.34 102 VAL A C 1
ATOM 742 O O . VAL A 1 102 ? 0.375 -19.062 -1.789 1.00 51.34 102 VAL A O 1
ATOM 745 N N . TRP A 1 103 ? 1.071 -18.753 0.320 1.00 49.19 103 TRP A N 1
ATOM 746 C CA . TRP A 1 103 ? 2.310 -19.520 0.176 1.00 49.19 103 TRP A CA 1
ATOM 747 C C . TRP A 1 103 ? 2.138 -21.029 0.371 1.00 49.19 103 TRP A C 1
ATOM 749 O O . TRP A 1 103 ? 3.030 -21.775 -0.013 1.00 49.19 103 TRP A O 1
ATOM 759 N N . GLN A 1 104 ? 1.031 -21.491 0.964 1.00 43.78 104 GLN A N 1
ATOM 760 C CA . GLN A 1 104 ? 0.808 -22.924 1.224 1.00 43.78 104 GLN A CA 1
ATOM 761 C C . GLN A 1 104 ? -0.069 -23.613 0.168 1.00 43.78 104 GLN A C 1
ATOM 763 O O . GLN A 1 104 ? -0.129 -24.839 0.142 1.00 43.78 104 GLN A O 1
ATOM 768 N N . THR A 1 105 ? -0.747 -22.853 -0.699 1.00 36.50 105 THR A N 1
ATOM 769 C CA . THR A 1 105 ? -1.607 -23.392 -1.772 1.00 36.50 105 THR A CA 1
ATOM 770 C C . THR A 1 105 ? -1.024 -23.277 -3.186 1.00 36.50 105 THR A C 1
ATOM 772 O O . THR A 1 105 ? -1.750 -23.541 -4.143 1.00 36.50 105 THR A O 1
ATOM 775 N N . THR A 1 106 ? 0.250 -22.898 -3.331 1.00 43.69 106 THR A N 1
ATOM 776 C CA . THR A 1 106 ? 1.000 -23.037 -4.598 1.00 43.69 106 THR A CA 1
ATOM 777 C C . THR A 1 106 ? 1.921 -24.241 -4.498 1.00 43.69 106 THR A C 1
ATOM 779 O O . THR A 1 106 ? 1.927 -25.052 -5.448 1.00 43.69 106 THR A O 1
#

Foldseek 3Di:
DPPLVVQLVCQLVVVLVVVCVVCVVVVNNVVSPPPVSVVSNCVSVCVVVVVVLVVLLVVLLVPDDCVLVVVCVVVVHDPVCCCVPPRVVSSCVSSVVVVVVVVPPD

Secondary structure (DSSP, 8-state):
---HHHHHHHHHHHHHHHHHHHHHHTT-GGGTTTSHHHHHHHHHHHHHHHHHHHHHHHHHHHTS-HHHHHHHHHTT--HHHHIIIIIHHHHHHHHHHHHHHHHH--

Sequence (106 aa):
GVPELLIIYLLFFSSVEFVTKVVTAFGYAGVAESGYAFVIAVIAIGAISGAYSTEVVRGALGAIPNGHIEAARALGLPGARIFGRIIAPQMLRIAVPGINNVWQTT

pLDDT: mean 77.26, std 10.67, range [36.5, 90.12]